Protein AF-A0A8T6E4U6-F1 (afdb_monomer)

Sequence (49 aa):
MQAAVLHEFHPDPADWLIVATLFNGHTLLTADERILGWPGELDRLNAFE

Mean predicted aligned error: 4.95 Å

Radius of gyration: 10.17 Å; Cα contacts (8 Å, |Δi|>4): 41; chains: 1; bounding box: 18×28×20 Å

Secondary structure (DSSP, 8-state):
------TT----HHHHHHHHTGGGT--EEE--HHHHH-SS---EEETT-

pLDDT: mean 83.89, std 12.98, range [43.38, 95.81]

Foldseek 3Di:
DCPDDPPPQDPDPVVSVQQVVQVVVDAREDCDPSNVPRPDDGNYDHVVD

Structure (mmCIF, N/CA/C/O backbone):
data_AF-A0A8T6E4U6-F1
#
_entry.id   AF-A0A8T6E4U6-F1
#
loop_
_atom_site.group_PDB
_atom_site.id
_atom_site.type_symbol
_atom_site.label_atom_id
_atom_site.label_alt_id
_atom_site.label_comp_id
_atom_site.label_asym_id
_atom_site.label_entity_id
_atom_site.label_seq_id
_atom_site.pdbx_PDB_ins_code
_atom_site.Cartn_x
_atom_site.Cartn_y
_atom_site.Cartn_z
_atom_site.occupancy
_atom_site.B_iso_or_equiv
_atom_site.auth_seq_id
_atom_site.auth_comp_id
_atom_site.auth_asym_id
_atom_site.auth_atom_id
_atom_site.pdbx_PDB_model_num
ATOM 1 N N . MET A 1 1 ? -5.997 -14.868 1.825 1.00 43.38 1 MET A N 1
ATOM 2 C CA . MET A 1 1 ? -4.724 -14.367 1.262 1.00 43.38 1 MET A CA 1
ATOM 3 C C . MET A 1 1 ? -5.041 -13.714 -0.067 1.00 43.38 1 MET A C 1
ATOM 5 O O . MET A 1 1 ? -5.038 -14.375 -1.094 1.00 43.38 1 MET A O 1
ATOM 9 N N . GLN A 1 2 ? -5.419 -12.441 -0.033 1.00 48.59 2 GLN A N 1
ATOM 10 C CA . GLN A 1 2 ? -5.727 -11.675 -1.235 1.00 48.59 2 GLN A CA 1
ATOM 11 C C . GLN A 1 2 ? -4.629 -10.626 -1.412 1.00 48.59 2 GLN A C 1
ATOM 13 O O . GLN A 1 2 ? -4.893 -9.444 -1.516 1.00 48.59 2 GLN A O 1
ATOM 18 N N . ALA A 1 3 ? -3.377 -11.096 -1.473 1.00 48.25 3 ALA A N 1
ATOM 19 C CA . ALA A 1 3 ? -2.252 -10.340 -2.037 1.00 48.25 3 ALA A CA 1
ATOM 20 C C . ALA A 1 3 ? -2.364 -10.237 -3.577 1.00 48.25 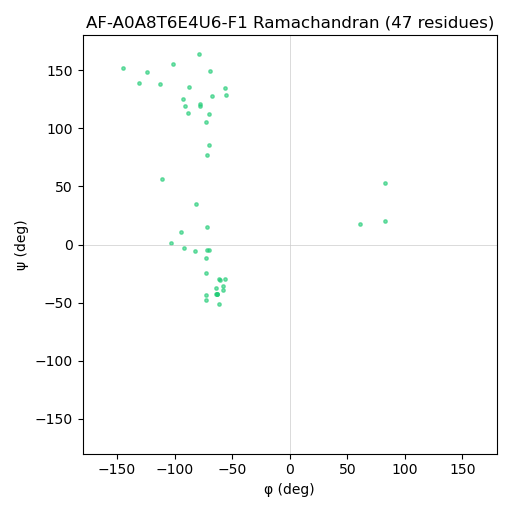3 ALA A C 1
ATOM 22 O O . ALA A 1 3 ? -1.398 -9.960 -4.284 1.00 48.25 3 ALA A O 1
ATOM 23 N N . ALA A 1 4 ? -3.548 -10.541 -4.111 1.00 48.22 4 ALA A N 1
ATOM 24 C CA . ALA A 1 4 ? -3.852 -10.476 -5.515 1.00 48.22 4 ALA A CA 1
ATOM 25 C C . ALA A 1 4 ? -3.959 -8.997 -5.909 1.00 48.22 4 ALA A C 1
ATOM 27 O O . ALA A 1 4 ? -4.971 -8.347 -5.671 1.00 48.2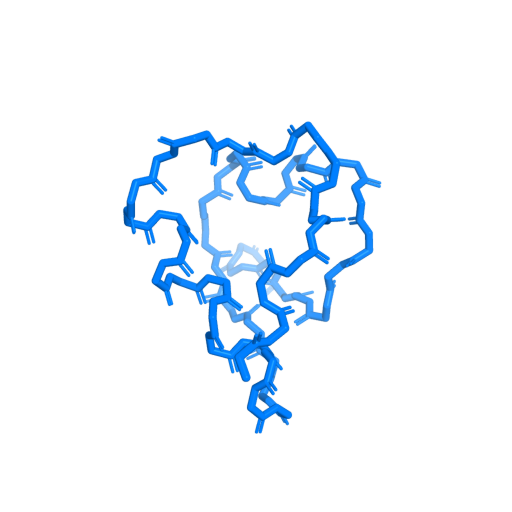2 4 ALA A O 1
ATOM 28 N N . VAL A 1 5 ? -2.918 -8.543 -6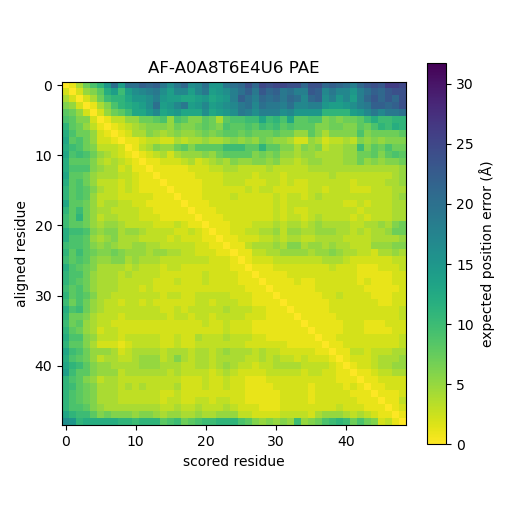.603 1.00 58.28 5 VAL A N 1
ATOM 29 C CA . VAL A 1 5 ? -2.944 -7.455 -7.586 1.00 58.28 5 VAL A CA 1
ATOM 30 C C . VAL A 1 5 ? -2.865 -6.031 -7.026 1.00 58.28 5 VAL A C 1
ATOM 32 O O . VAL A 1 5 ? -3.612 -5.150 -7.441 1.00 58.28 5 VAL A O 1
ATOM 35 N N . LEU A 1 6 ? -1.862 -5.746 -6.190 1.00 69.50 6 LEU A N 1
ATOM 36 C CA . LEU A 1 6 ? -1.284 -4.398 -6.215 1.00 69.50 6 LEU A CA 1
ATOM 37 C C . LEU A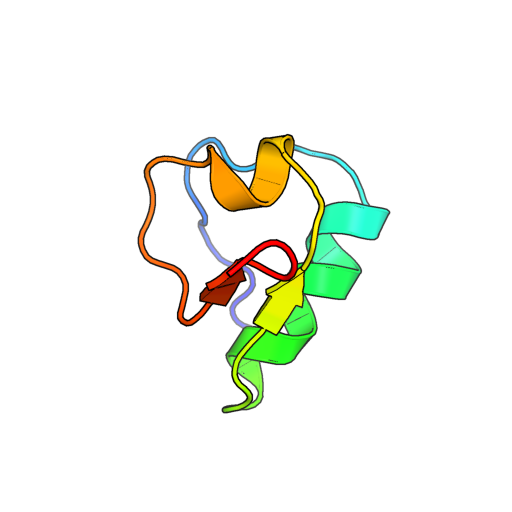 1 6 ? -0.525 -4.281 -7.544 1.00 69.50 6 LEU A C 1
ATOM 39 O O . LEU A 1 6 ? 0.639 -4.668 -7.655 1.00 69.50 6 LEU A O 1
ATOM 43 N N . HIS A 1 7 ? -1.251 -3.907 -8.599 1.00 70.00 7 HIS A N 1
ATOM 44 C CA . HIS A 1 7 ? -0.704 -3.815 -9.947 1.00 70.00 7 HIS A CA 1
ATOM 45 C C . HIS A 1 7 ? 0.509 -2.879 -9.921 1.00 70.00 7 HIS A C 1
ATOM 47 O O . HIS A 1 7 ? 0.438 -1.795 -9.346 1.00 70.00 7 HIS A O 1
ATOM 53 N N . GLU A 1 8 ? 1.632 -3.340 -10.473 1.00 75.88 8 GLU A N 1
ATOM 54 C CA . GLU A 1 8 ? 2.892 -2.582 -10.507 1.00 75.88 8 GLU A CA 1
ATOM 55 C C . GLU A 1 8 ? 3.476 -2.234 -9.122 1.00 75.88 8 GLU A C 1
ATOM 57 O O . GLU A 1 8 ? 4.347 -1.372 -9.011 1.00 75.88 8 GLU A O 1
ATOM 62 N N . PHE A 1 9 ? 3.040 -2.909 -8.052 1.00 82.31 9 PHE A N 1
ATOM 63 C CA . PHE A 1 9 ? 3.700 -2.801 -6.753 1.00 82.31 9 PHE A CA 1
ATOM 64 C C . PHE A 1 9 ? 5.069 -3.468 -6.785 1.00 82.31 9 PHE A C 1
ATOM 66 O O . PHE A 1 9 ? 5.294 -4.440 -7.512 1.00 82.31 9 PHE A O 1
ATOM 73 N N . HIS A 1 10 ? 5.993 -2.940 -5.989 1.00 82.31 10 HIS A N 1
ATOM 74 C CA . HIS A 1 10 ? 7.372 -3.403 -5.991 1.00 82.31 10 HIS A CA 1
ATOM 75 C C . HIS A 1 10 ? 7.445 -4.908 -5.705 1.00 82.31 10 HIS A C 1
ATOM 77 O O . HIS A 1 10 ? 6.779 -5.390 -4.787 1.00 82.31 10 HIS A O 1
ATOM 83 N N . PRO A 1 11 ? 8.252 -5.671 -6.461 1.00 79.69 11 PRO A N 1
ATOM 84 C CA . PRO A 1 11 ? 8.413 -7.104 -6.247 1.00 79.69 11 PRO A CA 1
ATOM 85 C C . PRO A 1 11 ? 9.410 -7.406 -5.114 1.00 79.69 11 PRO A C 1
ATOM 87 O O . PRO A 1 11 ? 10.183 -8.357 -5.210 1.00 79.69 11 PRO A O 1
ATOM 90 N N . ASP A 1 12 ? 9.437 -6.569 -4.075 1.00 85.88 12 ASP A N 1
ATOM 91 C CA . ASP A 1 12 ? 10.309 -6.747 -2.921 1.00 85.88 12 ASP A CA 1
ATOM 92 C C . ASP A 1 12 ? 9.574 -7.531 -1.814 1.00 85.88 12 ASP A C 1
ATOM 94 O O . ASP A 1 12 ? 8.482 -7.132 -1.394 1.00 85.88 12 ASP A O 1
ATOM 98 N N . PRO A 1 13 ? 10.133 -8.653 -1.323 1.00 84.81 13 PRO A N 1
ATOM 99 C CA . PRO A 1 13 ? 9.483 -9.455 -0.291 1.00 84.81 13 PRO A CA 1
ATOM 100 C C . PRO A 1 13 ? 9.241 -8.722 1.036 1.00 84.81 13 PRO A C 1
ATOM 102 O O . PRO A 1 13 ? 8.290 -9.064 1.743 1.00 84.81 13 PRO A O 1
ATOM 105 N N . ALA A 1 14 ? 10.080 -7.748 1.403 1.00 87.25 14 ALA A N 1
ATOM 106 C CA . ALA A 1 14 ? 9.883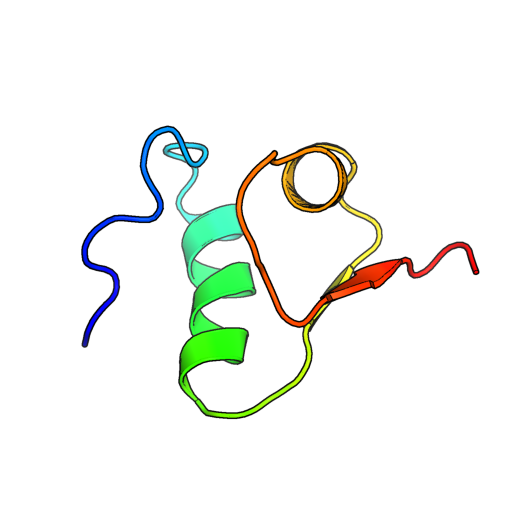 -6.962 2.615 1.00 87.25 14 ALA A CA 1
ATOM 107 C C . ALA A 1 14 ? 8.714 -5.987 2.437 1.00 87.25 14 ALA A C 1
ATOM 109 O O . ALA A 1 14 ? 7.840 -5.941 3.303 1.00 87.25 14 ALA A O 1
ATOM 110 N N . ASP A 1 15 ? 8.620 -5.311 1.289 1.00 87.75 15 ASP A N 1
ATOM 111 C CA . ASP A 1 15 ? 7.480 -4.442 0.964 1.00 87.75 15 ASP A CA 1
ATOM 112 C C . ASP A 1 15 ? 6.156 -5.220 1.005 1.00 87.75 15 ASP A C 1
ATOM 114 O O . ASP A 1 15 ? 5.145 -4.729 1.516 1.00 87.75 15 ASP A O 1
ATOM 118 N N . TRP A 1 16 ? 6.154 -6.469 0.528 1.00 87.69 16 TRP A N 1
ATOM 119 C CA . TRP A 1 16 ? 4.977 -7.339 0.596 1.00 87.69 16 TRP A CA 1
ATOM 120 C C . TRP A 1 16 ? 4.567 -7.669 2.028 1.00 87.69 16 TRP A C 1
ATOM 122 O O . TRP A 1 16 ? 3.377 -7.650 2.336 1.00 87.69 16 TRP A O 1
ATOM 132 N N . LEU A 1 17 ? 5.527 -7.970 2.90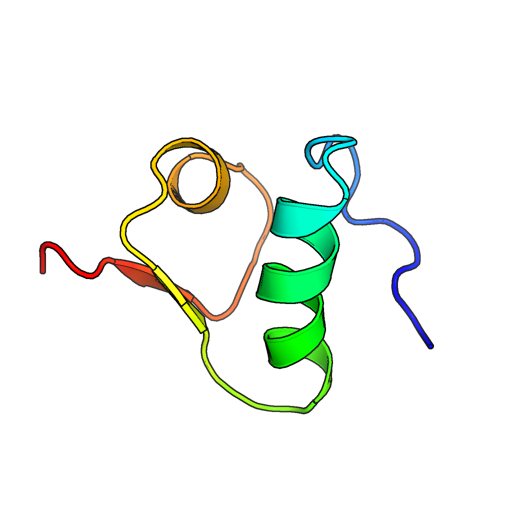4 1.00 85.88 17 LEU A N 1
ATOM 133 C CA . LEU A 1 17 ? 5.268 -8.212 4.326 1.00 85.88 17 LEU A CA 1
ATOM 134 C C . LEU A 1 17 ? 4.703 -6.966 5.009 1.00 85.88 17 LEU A C 1
ATOM 136 O O . LEU A 1 17 ? 3.740 -7.065 5.767 1.00 85.88 17 LEU A O 1
ATOM 140 N N . ILE A 1 18 ? 5.265 -5.798 4.704 1.00 86.81 18 ILE A N 1
ATOM 141 C CA . ILE A 1 18 ? 4.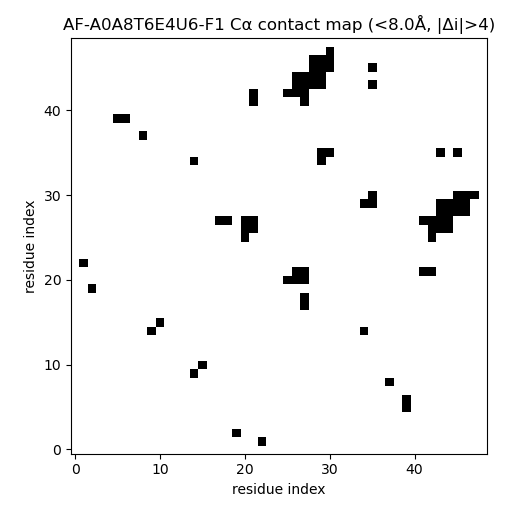818 -4.515 5.245 1.00 86.81 18 ILE A CA 1
ATOM 142 C C . ILE A 1 18 ? 3.363 -4.252 4.834 1.00 86.81 18 ILE A C 1
ATOM 144 O O . ILE A 1 18 ? 2.506 -4.022 5.692 1.00 86.81 18 ILE A O 1
ATOM 148 N N . VAL A 1 19 ? 3.049 -4.366 3.541 1.00 87.88 19 VAL A N 1
ATOM 149 C CA . VAL A 1 19 ? 1.701 -4.117 3.009 1.00 87.88 19 VAL A CA 1
ATOM 150 C C . VAL A 1 19 ? 0.703 -5.218 3.373 1.00 87.88 19 VAL A C 1
ATOM 152 O O . VAL A 1 19 ? -0.485 -4.937 3.511 1.00 87.88 19 VAL A O 1
ATOM 155 N N . ALA A 1 20 ? 1.146 -6.448 3.646 1.00 86.81 20 ALA A N 1
ATOM 156 C CA . ALA A 1 20 ? 0.268 -7.507 4.149 1.00 86.81 20 ALA A CA 1
ATOM 157 C C . ALA A 1 20 ? -0.466 -7.110 5.442 1.00 86.81 20 ALA A C 1
ATOM 159 O O . ALA A 1 20 ? -1.598 -7.546 5.662 1.00 86.81 20 ALA A O 1
ATOM 160 N N . THR A 1 21 ? 0.142 -6.249 6.265 1.00 82.81 21 THR A N 1
ATOM 161 C CA . THR A 1 21 ? -0.463 -5.703 7.490 1.00 82.81 21 THR A CA 1
ATOM 162 C C . THR A 1 21 ? -1.776 -4.965 7.207 1.00 82.81 21 THR A C 1
ATOM 164 O O . THR A 1 21 ? -2.724 -5.096 7.982 1.00 82.81 21 THR A O 1
ATOM 167 N N . LEU A 1 22 ? -1.869 -4.271 6.065 1.00 86.81 22 LEU A N 1
ATOM 168 C CA . LEU A 1 22 ? -3.061 -3.526 5.639 1.00 86.81 22 LEU A CA 1
ATOM 169 C C . LEU A 1 22 ? -4.264 -4.428 5.414 1.00 86.81 22 LEU A C 1
ATOM 171 O O . LEU A 1 22 ? -5.382 -4.136 5.834 1.00 86.81 22 LEU A O 1
ATOM 175 N N . PHE A 1 23 ? -4.031 -5.576 4.785 1.00 84.19 23 PHE A N 1
ATOM 176 C CA . PHE A 1 23 ? -5.100 -6.507 4.433 1.00 84.19 23 PHE A CA 1
ATOM 177 C C . PHE A 1 23 ? -5.724 -7.212 5.645 1.00 84.19 23 PHE A C 1
ATOM 179 O O . PHE A 1 23 ? -6.716 -7.922 5.487 1.00 84.19 23 PHE A O 1
ATOM 186 N N . ASN A 1 24 ? -5.186 -6.994 6.848 1.00 85.19 24 ASN A N 1
ATOM 187 C CA . ASN A 1 24 ? -5.777 -7.438 8.110 1.00 85.19 24 ASN A CA 1
ATOM 188 C C . ASN A 1 24 ? -6.642 -6.354 8.786 1.00 85.19 24 ASN A C 1
ATOM 190 O O . ASN A 1 24 ? -7.050 -6.535 9.930 1.00 85.19 24 ASN A O 1
ATOM 194 N N . GLY A 1 25 ? -6.943 -5.246 8.095 1.00 86.69 25 GLY A N 1
ATOM 195 C CA . GLY A 1 25 ? -7.782 -4.158 8.612 1.00 86.69 25 GLY A CA 1
ATOM 196 C C . GLY A 1 25 ? -7.034 -3.158 9.495 1.00 86.69 25 GLY A C 1
ATOM 197 O O . GLY A 1 25 ? -7.655 -2.464 10.297 1.00 86.69 25 GLY A O 1
ATOM 198 N N . HIS A 1 26 ? -5.708 -3.105 9.377 1.00 90.44 26 HIS A N 1
ATOM 199 C CA . HIS A 1 26 ? -4.873 -2.102 10.032 1.00 90.44 26 HIS A CA 1
ATOM 200 C C . HIS A 1 26 ? -4.469 -1.012 9.042 1.00 90.44 26 HIS A C 1
ATOM 202 O O . HIS A 1 26 ? -4.354 -1.274 7.850 1.00 90.44 26 HIS A O 1
ATOM 208 N N . THR A 1 27 ? -4.167 0.175 9.559 1.00 91.88 27 THR A N 1
ATOM 209 C CA . THR A 1 27 ? -3.551 1.263 8.791 1.00 91.88 27 THR A CA 1
ATOM 21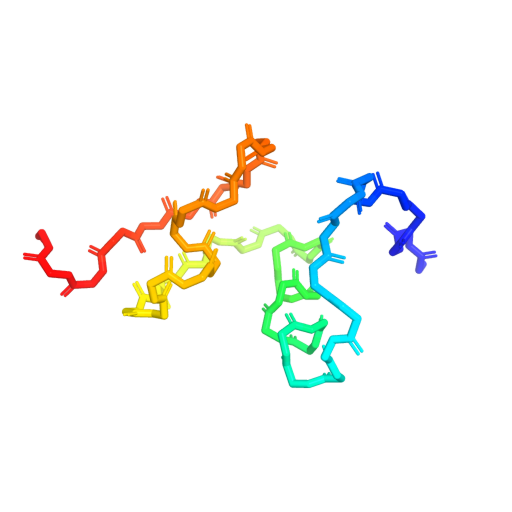0 C C . THR A 1 27 ? -2.028 1.119 8.821 1.00 91.88 27 THR A C 1
ATOM 212 O O . THR A 1 27 ? -1.441 0.862 9.877 1.00 91.88 27 THR A O 1
ATOM 215 N N . LEU A 1 28 ? -1.367 1.285 7.675 1.00 92.38 28 LEU A N 1
ATOM 216 C CA . LEU A 1 28 ? 0.091 1.190 7.560 1.00 92.38 28 LEU A CA 1
ATOM 217 C C . LEU A 1 28 ? 0.730 2.547 7.832 1.00 92.38 28 LEU A C 1
ATOM 219 O O . LEU A 1 28 ? 0.614 3.452 7.018 1.00 92.38 28 LEU A O 1
ATOM 223 N N . LEU A 1 29 ? 1.481 2.674 8.920 1.00 94.31 29 LEU A N 1
ATOM 224 C CA . LEU A 1 29 ? 2.386 3.804 9.128 1.00 94.31 29 LEU A CA 1
ATOM 225 C C . LEU A 1 29 ? 3.767 3.444 8.570 1.00 94.31 29 LEU A C 1
ATOM 227 O O . LEU A 1 29 ? 4.377 2.479 9.032 1.00 94.31 29 LEU A O 1
ATOM 231 N N . THR A 1 30 ? 4.269 4.195 7.589 1.00 93.12 30 THR A N 1
ATOM 232 C CA . THR A 1 30 ? 5.596 3.944 7.005 1.00 93.12 30 THR A CA 1
ATOM 233 C C . THR A 1 30 ? 6.317 5.235 6.616 1.00 93.12 30 THR A C 1
ATOM 235 O O . THR A 1 30 ? 5.692 6.246 6.307 1.00 93.12 30 THR A O 1
ATOM 238 N N . ALA A 1 31 ? 7.648 5.184 6.641 1.00 95.31 31 ALA A N 1
ATOM 239 C CA . ALA A 1 31 ? 8.545 6.205 6.097 1.00 95.31 31 ALA A CA 1
ATOM 240 C C . ALA A 1 31 ? 9.159 5.771 4.752 1.00 95.31 31 ALA A C 1
ATOM 242 O O . ALA A 1 31 ? 9.996 6.476 4.197 1.00 95.31 31 ALA A O 1
ATOM 243 N N . ASP A 1 32 ? 8.799 4.583 4.255 1.00 92.81 32 ASP A N 1
ATOM 244 C CA . ASP A 1 32 ? 9.359 4.046 3.022 1.00 92.81 32 ASP A CA 1
ATOM 245 C C . ASP A 1 32 ? 8.858 4.845 1.813 1.00 92.81 32 ASP A C 1
ATOM 247 O O . ASP A 1 32 ? 7.678 4.803 1.458 1.00 92.81 32 ASP A O 1
ATOM 251 N N . GLU A 1 33 ? 9.767 5.574 1.171 1.00 92.56 33 GLU A N 1
ATOM 252 C CA . GLU A 1 33 ? 9.457 6.468 0.053 1.00 92.56 33 GLU A CA 1
ATOM 253 C C . GLU A 1 33 ? 8.854 5.736 -1.146 1.00 92.56 33 GLU A C 1
ATOM 255 O O . GLU A 1 33 ? 8.036 6.303 -1.873 1.00 92.56 33 GLU A O 1
ATOM 260 N N . ARG A 1 34 ? 9.223 4.471 -1.362 1.00 91.69 34 ARG A N 1
ATOM 261 C CA . ARG A 1 34 ? 8.707 3.682 -2.478 1.00 91.69 34 ARG A CA 1
ATOM 262 C C . ARG A 1 34 ? 7.258 3.309 -2.202 1.00 91.69 34 ARG A C 1
ATOM 264 O O . ARG A 1 34 ? 6.405 3.515 -3.061 1.00 91.69 34 ARG A O 1
ATOM 271 N N . ILE A 1 35 ? 6.956 2.819 -1.002 1.00 91.31 35 ILE A N 1
ATOM 272 C CA . ILE A 1 35 ? 5.579 2.497 -0.595 1.00 91.31 35 ILE A CA 1
ATOM 273 C C . ILE A 1 35 ? 4.710 3.763 -0.574 1.00 91.31 35 ILE A C 1
ATOM 275 O O . ILE A 1 35 ? 3.580 3.742 -1.066 1.00 91.31 35 ILE A O 1
ATOM 279 N N . LEU A 1 36 ? 5.234 4.877 -0.055 1.00 92.94 36 LEU A N 1
ATOM 280 C CA . LEU A 1 36 ? 4.538 6.166 -0.037 1.00 92.94 36 LEU A CA 1
ATOM 281 C C . LEU A 1 36 ? 4.291 6.713 -1.447 1.00 92.94 36 LEU A C 1
ATOM 283 O O . LEU A 1 36 ? 3.221 7.268 -1.701 1.00 92.94 36 LEU A O 1
ATOM 287 N N . GLY A 1 37 ? 5.244 6.525 -2.358 1.00 91.00 37 GLY A N 1
ATOM 288 C CA . GLY A 1 37 ? 5.173 6.958 -3.751 1.00 91.00 37 GLY A CA 1
ATOM 289 C C . GLY A 1 37 ? 4.402 6.021 -4.681 1.00 91.00 37 GLY A C 1
ATOM 290 O O . GLY A 1 37 ? 4.208 6.364 -5.847 1.00 91.00 37 GLY A O 1
ATOM 291 N N . TRP A 1 38 ? 3.950 4.853 -4.210 1.00 91.75 38 TRP A N 1
ATOM 292 C CA . TRP A 1 38 ? 3.183 3.937 -5.051 1.00 91.75 38 TRP A CA 1
ATOM 293 C C . TRP A 1 38 ? 1.812 4.548 -5.404 1.00 91.75 38 TRP A C 1
ATOM 295 O O . TRP A 1 38 ? 1.080 4.971 -4.501 1.00 91.75 38 TRP A O 1
ATOM 305 N N . PRO A 1 39 ? 1.436 4.600 -6.699 1.00 87.88 39 PRO A N 1
ATOM 306 C CA . PRO A 1 39 ? 0.248 5.322 -7.164 1.00 87.88 39 PRO A CA 1
ATOM 307 C C . PRO A 1 39 ? -1.082 4.655 -6.800 1.00 87.88 39 PRO A C 1
ATOM 309 O O . PRO A 1 39 ? -2.134 5.264 -6.987 1.00 87.88 39 PRO A O 1
ATOM 312 N N . GLY A 1 40 ? -1.064 3.410 -6.324 1.00 86.88 40 GLY A N 1
ATOM 313 C CA . GLY A 1 40 ? -2.278 2.728 -5.906 1.00 86.88 40 GLY A CA 1
ATOM 314 C C . GLY A 1 40 ? -2.762 3.147 -4.517 1.00 86.88 40 GLY A C 1
ATOM 315 O O . GLY A 1 40 ? -2.046 3.740 -3.699 1.00 86.88 40 GLY A O 1
ATOM 316 N N . GLU A 1 41 ? -4.020 2.812 -4.256 1.00 86.62 41 GLU A N 1
ATOM 317 C CA . GLU A 1 41 ? -4.689 3.121 -3.001 1.00 86.62 41 GLU A CA 1
ATOM 318 C C . GLU A 1 41 ? -4.243 2.135 -1.913 1.00 86.62 41 GLU A C 1
ATOM 320 O O . GLU A 1 41 ? -4.422 0.923 -2.031 1.00 86.62 41 GLU A O 1
ATOM 325 N N . LEU A 1 42 ? -3.634 2.668 -0.854 1.00 88.38 42 LEU A N 1
ATOM 326 C CA . LEU A 1 42 ? -3.335 1.951 0.385 1.00 88.38 42 LEU A CA 1
ATOM 327 C C . LEU A 1 42 ? -3.831 2.817 1.534 1.00 88.38 42 LEU A C 1
ATOM 329 O O . LEU A 1 42 ? -3.591 4.025 1.514 1.00 88.38 42 LEU A O 1
ATOM 333 N N . ASP A 1 43 ? -4.434 2.202 2.548 1.00 91.62 43 ASP A N 1
ATOM 334 C CA . ASP A 1 43 ? -4.741 2.875 3.811 1.00 91.62 43 ASP A CA 1
ATOM 335 C C . ASP A 1 43 ? -3.447 3.114 4.607 1.00 91.62 43 ASP A C 1
ATOM 337 O O . ASP A 1 43 ? -3.086 2.348 5.500 1.00 91.62 43 ASP A O 1
ATOM 341 N N . ARG A 1 44 ? -2.676 4.129 4.209 1.00 92.06 44 ARG A N 1
ATOM 342 C CA . ARG A 1 44 ? -1.339 4.409 4.741 1.00 92.06 44 ARG A CA 1
ATOM 343 C C . ARG A 1 44 ? -1.216 5.820 5.300 1.00 92.06 44 ARG A C 1
ATO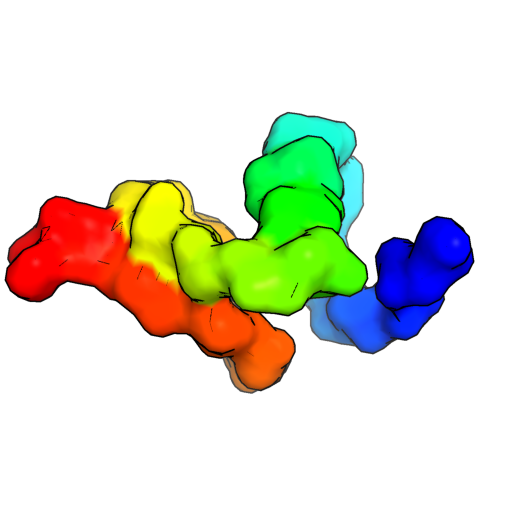M 345 O O . ARG A 1 44 ? -1.804 6.761 4.777 1.00 92.06 44 ARG A O 1
ATOM 352 N N . LEU A 1 45 ? -0.371 5.956 6.312 1.00 94.38 45 LEU A N 1
ATOM 353 C CA . LEU A 1 45 ? 0.067 7.217 6.892 1.00 94.38 45 LEU A CA 1
ATOM 354 C C . LEU A 1 45 ? 1.552 7.422 6.605 1.00 94.38 45 LEU A C 1
ATOM 356 O O . LEU A 1 45 ? 2.360 6.493 6.724 1.00 94.38 45 LEU A O 1
ATOM 360 N N . ASN A 1 46 ? 1.898 8.656 6.253 1.00 93.50 46 ASN A N 1
ATOM 361 C CA . ASN A 1 46 ? 3.277 9.088 6.123 1.00 93.50 46 ASN A CA 1
ATOM 362 C C . ASN A 1 46 ? 3.857 9.356 7.517 1.00 93.50 46 ASN A C 1
ATOM 364 O O . ASN A 1 46 ? 3.352 10.198 8.248 1.00 93.50 46 ASN A O 1
ATOM 368 N N . ALA A 1 47 ? 4.927 8.654 7.886 1.00 95.81 47 ALA A N 1
ATOM 369 C CA . ALA A 1 47 ? 5.572 8.827 9.189 1.00 95.81 47 ALA A CA 1
ATOM 370 C C . ALA A 1 47 ? 6.353 10.148 9.343 1.00 95.81 47 ALA A C 1
ATOM 372 O O . ALA A 1 47 ? 6.881 10.417 10.422 1.00 95.81 47 ALA A O 1
ATOM 373 N N . PHE A 1 48 ? 6.454 10.951 8.281 1.00 93.00 48 PHE A N 1
ATOM 374 C CA . PHE A 1 48 ? 7.045 12.290 8.315 1.00 93.00 48 PHE A CA 1
ATOM 375 C C . PHE A 1 48 ? 6.028 13.413 8.589 1.00 93.00 48 PHE A C 1
ATOM 377 O O . PHE A 1 48 ? 6.445 14.569 8.682 1.00 93.00 48 PHE A O 1
ATOM 384 N N . GLU A 1 49 ? 4.734 13.096 8.698 1.00 85.94 49 GLU A N 1
ATOM 385 C CA . GLU A 1 49 ? 3.635 14.054 8.925 1.00 85.94 49 GLU A CA 1
ATOM 386 C C . GLU A 1 49 ? 3.051 13.990 10.344 1.00 85.94 49 GLU A C 1
ATOM 388 O O . GLU A 1 49 ? 3.086 12.907 10.975 1.00 85.94 49 GLU A O 1
#

Solvent-accessible surface area (backbone atoms only — not comparable to full-atom values): 3336 Å² total; per-residue (Å²): 137,78,83,75,69,68,76,92,53,75,94,44,74,63,60,48,58,60,55,51,49,36,81,73,80,43,75,39,75,42,76,52,64,66,72,69,65,46,89,67,94,68,70,62,44,61,65,89,112

Nearest PDB structures (foldseek):
  5ed0-assembly2_B  TM=6.284E-01  e=6.174E+00  Shigella flexneri
  6sd6-assembly1_C  TM=6.421E-01  e=6.174E+00  Shigella sonnei
  5k8j-assembly1_B  TM=6.520E-01  e=7.080E+00  Caulobacter vibrioides CB15